Protein AF-A0A498SQW9-F1 (afdb_monomer)

Mean predicted aligned error: 16.33 Å

Nearest PDB structures (foldseek):
  7q9y-assembly1_A  TM=5.374E-01  e=5.708E+00  Clostridium perfringens CPE
  8iah-assembly1_3  TM=2.665E-01  e=1.011E+00  Sus scrofa
  8c27-assembly1_A  TM=4.710E-01  e=8.185E+00  Streptococcus agalactiae
  8y3r-assembly1_A  TM=3.416E-01  e=2.983E+00  African swine fever virus

Organism: Acanthocheilonema viteae (NCBI:txid6277)

Foldseek 3Di:
DDDDDDDDDDDDDDDDPPPPPPPPPKDKDKAKDDWDWDWDDDPNDIDIDIDIDIDIDID

Sequence (59 aa):
MSASITTVPSSSGSTEPSTSSQAKKTQVIFLQRPPKLIISRNGGETVQHFILTQQPIVN

Radius of gyration: 28.95 Å; Cα contacts (8 Å, |Δi|>4): 54; chains: 1; bounding box: 39×48×72 Å

pLDDT: mean 77.13, std 17.18, range [43.78, 95.38]

Solvent-accessible surface area (backbone atoms only — not comparable to full-atom values): 4273 Å² total; per-residue (Å²): 141,85,86,86,86,85,84,78,83,79,87,76,89,76,94,65,90,71,80,66,82,68,75,78,81,70,46,78,45,74,46,76,49,82,71,43,80,46,79,48,76,56,98,88,45,78,46,77,45,80,45,79,48,69,46,82,44,82,88

Secondary structure (DSSP, 8-state):
-------PPP-----------------EEEEEPPPEEEEEEETTEEEEEEE--EEEEE-

Structure (mmCIF, N/CA/C/O backbone):
data_AF-A0A498SQW9-F1
#
_entry.id   AF-A0A498SQW9-F1
#
loop_
_atom_site.group_PDB
_atom_site.id
_atom_site.type_symbol
_atom_site.label_atom_id
_atom_site.label_alt_id
_atom_site.label_comp_id
_atom_site.label_asym_id
_atom_site.label_entity_id
_atom_site.label_seq_id
_atom_site.pdbx_PDB_ins_code
_atom_site.Cartn_x
_atom_site.Cartn_y
_atom_site.Cartn_z
_atom_site.occupancy
_atom_site.B_iso_or_equiv
_atom_site.auth_seq_id
_atom_site.auth_comp_id
_atom_site.auth_asym_id
_atom_site.auth_atom_id
_atom_site.pdbx_PDB_model_num
ATOM 1 N N . MET A 1 1 ? -21.540 -34.023 49.866 1.00 44.94 1 MET A N 1
ATOM 2 C CA . MET A 1 1 ? -22.294 -32.915 50.491 1.00 44.94 1 MET A CA 1
ATOM 3 C C . MET A 1 1 ? -21.415 -32.293 51.565 1.00 44.94 1 MET A C 1
ATOM 5 O O . MET A 1 1 ? -21.125 -32.986 52.527 1.00 44.94 1 MET A O 1
ATOM 9 N N . SER A 1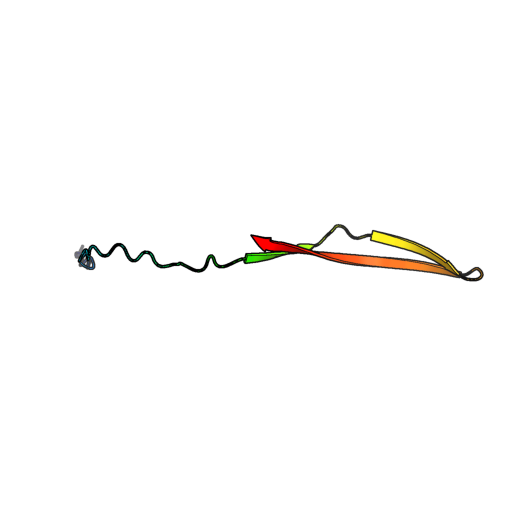 2 ? -20.942 -31.057 51.379 1.00 43.78 2 SER A N 1
ATOM 10 C CA . SER A 1 2 ? -20.564 -30.158 52.482 1.00 43.78 2 SER A CA 1
ATOM 11 C C . SER A 1 2 ? -20.409 -28.727 51.959 1.00 43.78 2 SER A C 1
ATOM 13 O O . SER A 1 2 ? -20.029 -28.536 50.805 1.00 43.78 2 SER A O 1
ATOM 15 N N . ALA A 1 3 ? -20.824 -27.763 52.776 1.00 50.06 3 ALA A N 1
ATOM 16 C CA . ALA A 1 3 ? -21.327 -26.451 52.383 1.00 50.06 3 ALA A CA 1
ATOM 17 C C . ALA A 1 3 ? -20.285 -25.313 52.335 1.00 50.06 3 ALA A C 1
ATOM 19 O O . ALA A 1 3 ? -19.176 -25.411 52.851 1.00 50.06 3 ALA A O 1
ATOM 20 N N . SER A 1 4 ? -20.743 -24.237 51.694 1.00 54.03 4 SER A N 1
ATOM 21 C CA . SER A 1 4 ? -20.188 -22.914 51.403 1.00 54.03 4 SER A CA 1
ATOM 22 C C . SER A 1 4 ? -19.501 -22.161 52.545 1.00 54.03 4 SER A C 1
ATOM 24 O O . SER A 1 4 ? -19.978 -22.201 53.673 1.00 54.03 4 SER A O 1
ATOM 26 N N . ILE A 1 5 ? -1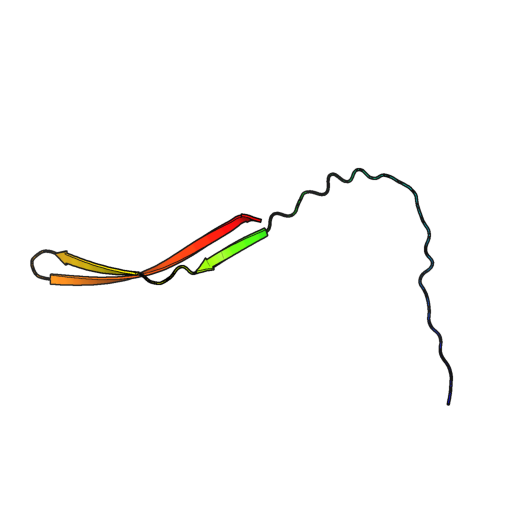8.551 -21.282 52.191 1.00 65.06 5 ILE A N 1
ATOM 27 C CA . ILE A 1 5 ? -18.489 -19.920 52.753 1.00 65.06 5 ILE A CA 1
ATOM 28 C C . ILE A 1 5 ? -18.241 -18.933 51.603 1.00 65.06 5 ILE A C 1
ATOM 30 O O . ILE A 1 5 ? -17.150 -18.853 51.045 1.00 65.06 5 ILE A O 1
ATOM 34 N N . THR A 1 6 ? -19.293 -18.200 51.239 1.00 59.62 6 THR A N 1
ATOM 35 C CA . THR A 1 6 ? -19.235 -17.027 50.362 1.00 59.62 6 THR A CA 1
ATOM 36 C C . THR A 1 6 ? -18.879 -15.826 51.225 1.00 59.62 6 THR A C 1
ATOM 38 O O . THR A 1 6 ? -19.695 -15.397 52.038 1.00 59.62 6 THR A O 1
ATOM 41 N N . THR A 1 7 ? -17.688 -15.263 51.053 1.00 61.50 7 THR A N 1
ATOM 42 C CA . THR A 1 7 ? -17.328 -14.001 51.706 1.00 61.50 7 THR A CA 1
ATOM 43 C C . THR A 1 7 ? -17.663 -12.857 50.756 1.00 61.50 7 THR A C 1
ATOM 45 O O . THR A 1 7 ? -16.956 -12.619 49.779 1.00 61.50 7 THR A O 1
ATOM 48 N N . VAL A 1 8 ? -18.777 -12.170 51.012 1.00 65.00 8 VAL A N 1
ATOM 49 C CA . VAL A 1 8 ? -19.105 -10.895 50.362 1.00 65.00 8 VAL A CA 1
ATOM 50 C C . VAL A 1 8 ? -18.258 -9.787 50.998 1.00 65.00 8 VAL A C 1
ATOM 52 O O . VAL A 1 8 ? -18.315 -9.622 52.217 1.00 65.00 8 VAL A O 1
ATOM 55 N N . PRO A 1 9 ? -17.462 -9.014 50.240 1.00 59.78 9 PRO A N 1
ATOM 56 C CA . PRO A 1 9 ? -16.867 -7.806 50.787 1.00 59.78 9 PRO A CA 1
ATOM 57 C C . PRO A 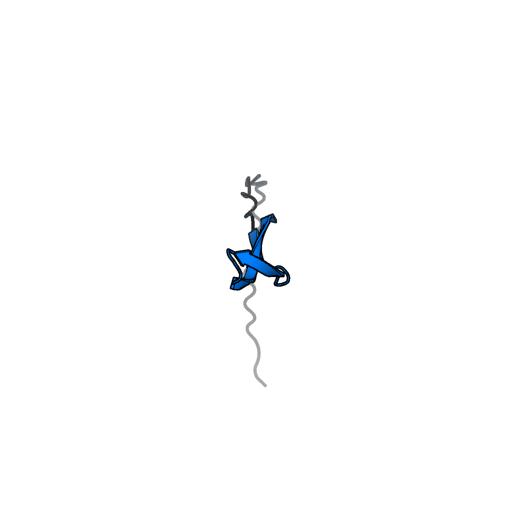1 9 ? -17.959 -6.742 50.941 1.00 59.78 9 PRO A C 1
ATOM 59 O O . PRO A 1 9 ? -18.650 -6.380 49.987 1.00 59.78 9 PRO A O 1
ATOM 62 N N . SER A 1 10 ? -18.130 -6.290 52.180 1.00 52.53 10 SER A N 1
ATOM 63 C CA . SER A 1 10 ? -19.094 -5.284 52.605 1.00 52.53 10 SER A CA 1
ATOM 64 C C . SER A 1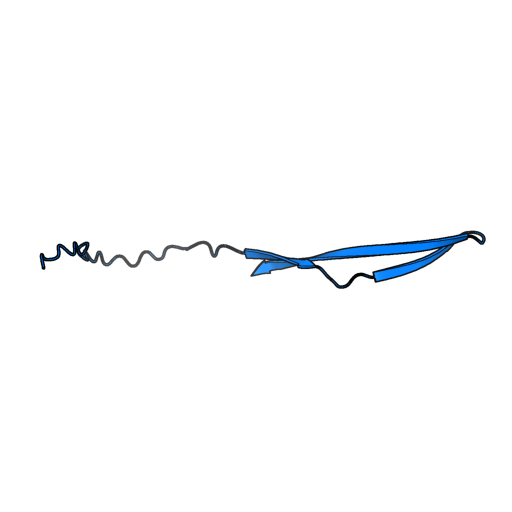 10 ? -18.969 -3.992 51.799 1.00 52.53 10 SER A C 1
ATOM 66 O O . SER A 1 10 ? -17.899 -3.393 51.702 1.00 52.53 10 SER A O 1
ATOM 68 N N . SER A 1 11 ? -20.102 -3.544 51.261 1.00 55.06 11 SER A N 1
ATOM 69 C CA . SER A 1 11 ? -20.283 -2.193 50.745 1.00 55.06 11 SER A CA 1
ATOM 70 C C . SER A 1 11 ? -20.194 -1.208 51.912 1.00 55.06 11 SER A C 1
ATOM 72 O O . SER A 1 11 ? -21.052 -1.210 52.791 1.00 55.06 11 SER A O 1
ATOM 74 N N . SER A 1 12 ? -19.152 -0.378 51.930 1.00 62.78 12 SER A N 1
ATOM 75 C CA . SER A 1 12 ? -19.126 0.839 52.738 1.00 62.78 12 SER A CA 1
ATOM 76 C C . SER A 1 12 ? -19.164 2.014 51.773 1.00 62.78 12 SER A C 1
ATOM 78 O O . SER A 1 12 ? -18.147 2.406 51.204 1.00 62.78 12 SER A O 1
ATOM 80 N N . GLY A 1 13 ? -20.373 2.516 51.524 1.00 53.75 13 GLY A N 1
ATOM 81 C CA . GLY A 1 13 ? -20.591 3.723 50.744 1.00 53.75 13 GLY A CA 1
ATOM 82 C C . GLY A 1 13 ? -19.993 4.929 51.462 1.00 53.75 13 GLY A C 1
ATOM 83 O O . GLY A 1 13 ? -20.460 5.302 52.533 1.00 53.75 13 GLY A O 1
ATOM 84 N N . SER A 1 14 ? -18.976 5.538 50.856 1.00 51.94 14 SER A N 1
ATOM 85 C CA . SER A 1 14 ? -18.575 6.91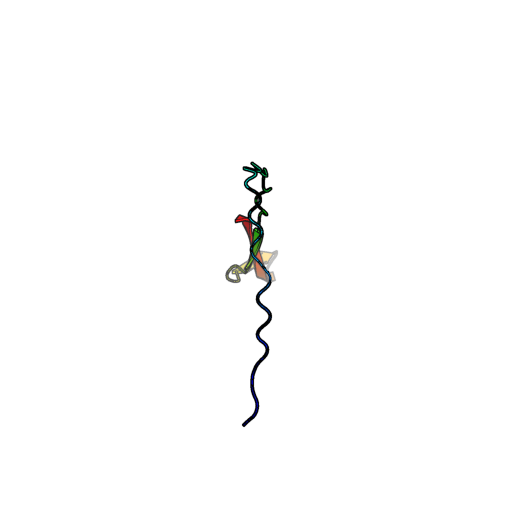0 51.156 1.00 51.94 14 SER A CA 1
ATOM 86 C C . SER A 1 14 ? -19.089 7.787 50.022 1.00 51.94 14 SER A C 1
ATOM 88 O O . SER A 1 14 ? -18.638 7.681 48.881 1.00 51.94 14 SER A O 1
ATOM 90 N N . THR A 1 15 ? -20.101 8.597 50.316 1.00 58.41 15 THR A N 1
ATOM 91 C CA . THR A 1 15 ? -20.579 9.660 49.434 1.00 58.41 15 THR A CA 1
ATOM 92 C C . THR A 1 15 ? -19.562 10.788 49.427 1.00 58.41 15 THR A C 1
ATOM 94 O O . THR A 1 15 ? -19.601 11.678 50.271 1.00 58.41 15 THR A O 1
ATOM 97 N N . GLU A 1 16 ? -18.685 10.767 48.437 1.00 58.03 16 GLU A N 1
ATOM 98 C CA . GLU A 1 16 ? -17.925 11.937 48.027 1.00 58.03 16 GLU A CA 1
ATOM 99 C C . GLU A 1 16 ? -18.191 12.107 46.529 1.00 58.03 16 GLU A C 1
ATOM 101 O O . GLU A 1 16 ? -17.867 11.199 45.757 1.00 58.03 16 GLU A O 1
ATOM 106 N N . PRO A 1 17 ? -18.800 13.211 46.050 1.00 53.47 17 PRO A N 1
ATOM 107 C CA . PRO A 1 17 ? -18.678 13.556 44.649 1.00 53.47 17 PRO A CA 1
ATOM 108 C C . PRO A 1 17 ? -17.240 14.028 44.461 1.00 53.47 17 PRO A C 1
ATOM 110 O O . PRO A 1 17 ? -16.959 15.222 44.388 1.00 53.47 17 PRO A O 1
ATOM 113 N N . SER A 1 18 ? -16.304 13.078 44.392 1.00 52.16 18 SER A N 1
ATOM 114 C CA . SER A 1 18 ? -15.032 13.362 43.766 1.00 52.16 18 SER A CA 1
ATOM 115 C C . SER A 1 18 ? -15.392 13.669 42.318 1.00 52.16 18 SER A C 1
ATOM 117 O O . SER A 1 18 ? -15.632 12.763 41.513 1.00 52.16 18 SER A O 1
ATOM 119 N N . THR A 1 19 ? -15.458 14.946 41.956 1.00 63.75 19 THR A N 1
ATOM 120 C CA . THR A 1 19 ? -15.231 15.352 40.575 1.00 63.75 19 THR A CA 1
ATOM 121 C C . THR A 1 19 ? -13.767 15.042 40.297 1.00 63.75 19 THR A C 1
ATOM 123 O O . THR A 1 19 ? -12.924 15.934 40.225 1.00 63.75 19 T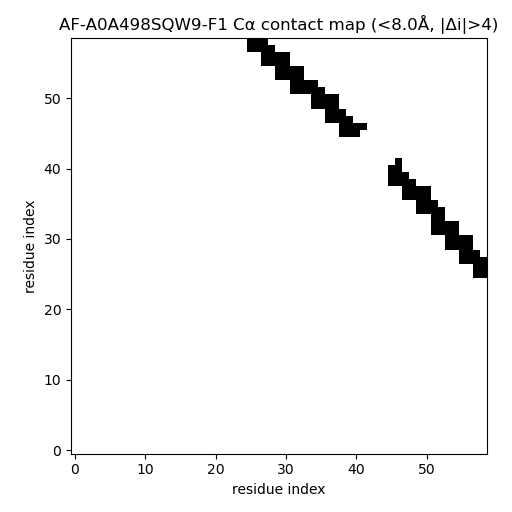HR A O 1
ATOM 126 N N . SER A 1 20 ? -13.436 13.749 40.229 1.00 55.66 20 SER A N 1
ATOM 127 C CA . SER A 1 20 ? -12.175 13.316 39.683 1.00 55.66 20 SER A CA 1
ATOM 128 C C . SER A 1 20 ? -12.237 13.823 38.255 1.00 55.66 20 SER A C 1
ATOM 130 O O . SER A 1 20 ? -13.074 13.383 37.461 1.00 55.66 20 SER A O 1
ATOM 132 N N . SER A 1 21 ? -11.408 14.806 37.945 1.00 62.91 21 SER A N 1
ATOM 133 C CA . SER A 1 21 ? -10.976 15.098 36.592 1.00 62.91 21 SER A CA 1
ATOM 134 C C . SER A 1 21 ? -10.241 13.850 36.108 1.00 62.91 21 SER A C 1
ATOM 136 O O . SER A 1 21 ? -9.016 13.793 36.067 1.00 62.91 21 SER A O 1
ATOM 138 N N . GLN A 1 22 ? -11.002 12.787 35.836 1.00 63.12 22 GLN A N 1
ATOM 139 C CA . GLN A 1 22 ? -10.485 11.543 35.316 1.00 63.12 22 GLN A CA 1
ATOM 140 C C . GLN A 1 22 ? -9.938 11.913 33.948 1.00 63.12 22 GLN A C 1
ATOM 142 O O . GLN A 1 22 ? -10.700 12.170 33.015 1.00 63.12 22 GLN A O 1
ATOM 147 N N . ALA A 1 23 ? -8.614 12.045 33.861 1.00 66.62 23 ALA A N 1
ATOM 148 C CA . ALA A 1 23 ? -7.941 12.261 32.599 1.00 66.62 23 ALA A CA 1
ATOM 149 C C . ALA A 1 23 ? -8.433 11.156 31.663 1.00 66.62 23 ALA A C 1
ATOM 151 O O . ALA A 1 23 ? -8.194 9.971 31.919 1.00 66.62 23 ALA A O 1
ATOM 152 N N . LYS A 1 24 ? -9.207 11.534 30.638 1.00 73.38 24 LYS A N 1
ATOM 153 C CA . LYS A 1 24 ? -9.663 10.588 29.627 1.00 73.38 24 LYS A CA 1
ATOM 154 C C . LYS A 1 24 ? -8.402 9.984 29.030 1.00 73.38 24 LYS A C 1
ATOM 156 O O . LYS A 1 24 ? -7.613 10.690 28.408 1.00 73.38 24 LYS A O 1
ATOM 161 N N . LYS A 1 25 ? -8.167 8.699 29.301 1.00 80.56 25 LYS A N 1
ATOM 162 C CA . LYS A 1 25 ? -7.058 7.972 28.694 1.00 80.56 25 LYS A CA 1
ATOM 163 C C . LYS A 1 25 ? -7.352 7.893 27.209 1.00 80.56 25 LYS A C 1
ATOM 165 O O . LYS A 1 25 ? -8.273 7.196 26.802 1.00 80.56 25 LYS A O 1
ATOM 170 N N . THR A 1 26 ? -6.585 8.643 26.438 1.00 81.25 26 THR A N 1
ATOM 171 C CA . THR A 1 26 ? -6.648 8.615 24.988 1.00 81.25 26 THR A CA 1
ATOM 172 C C . THR A 1 26 ? -6.016 7.324 24.491 1.00 81.25 26 THR A C 1
ATOM 174 O O . THR A 1 26 ? -4.868 7.020 24.829 1.00 81.25 26 THR A O 1
ATOM 177 N N . GLN A 1 27 ? -6.759 6.556 23.703 1.00 85.56 27 GLN A N 1
ATOM 178 C CA . GLN A 1 27 ? -6.249 5.332 23.099 1.00 85.56 27 GLN A CA 1
ATOM 179 C C . GLN A 1 27 ? -5.773 5.632 21.678 1.00 85.56 27 GLN A C 1
ATOM 181 O O . GLN A 1 27 ? -6.488 6.248 20.894 1.00 85.56 27 GLN A O 1
ATOM 186 N N . VAL A 1 28 ? -4.570 5.168 21.333 1.00 88.62 28 VAL A N 1
ATOM 187 C CA . VAL A 1 28 ? -4.045 5.255 19.965 1.00 88.62 28 VAL A CA 1
ATOM 188 C C . VAL A 1 28 ? -4.026 3.862 19.350 1.00 88.62 28 VAL A C 1
ATOM 190 O O . VAL A 1 28 ? -3.431 2.938 19.904 1.00 88.62 28 VAL A O 1
ATOM 193 N N . ILE A 1 29 ? -4.683 3.710 18.206 1.00 90.50 29 ILE A N 1
ATOM 194 C CA . ILE A 1 29 ? -4.753 2.472 17.425 1.00 90.50 29 ILE A CA 1
ATOM 195 C C . ILE A 1 29 ? -4.055 2.725 16.092 1.00 90.50 29 ILE A C 1
ATOM 197 O O . ILE A 1 29 ? -4.297 3.745 15.456 1.00 90.50 29 ILE A O 1
ATOM 201 N N . PHE A 1 30 ? -3.211 1.803 15.638 1.00 88.38 30 PHE A N 1
ATOM 202 C CA . PHE A 1 30 ? -2.589 1.887 14.317 1.00 88.38 30 PHE A CA 1
ATOM 203 C C . PHE A 1 30 ? -3.307 0.939 13.366 1.00 88.38 30 PHE A C 1
ATOM 205 O O . PHE A 1 30 ? -3.235 -0.279 13.522 1.00 88.38 30 PHE A O 1
ATOM 212 N N . LEU A 1 31 ? -4.012 1.494 12.380 1.00 90.94 31 LEU A N 1
ATOM 213 C CA . LEU A 1 31 ? -4.617 0.691 11.325 1.00 90.94 31 LEU A CA 1
ATOM 214 C C . LEU A 1 31 ? -3.642 0.543 10.166 1.00 90.94 31 LEU A C 1
ATOM 216 O O . LEU A 1 31 ? -3.165 1.536 9.608 1.00 90.94 31 LEU A O 1
ATOM 220 N N . GLN A 1 32 ? -3.379 -0.698 9.767 1.00 91.44 32 GLN A N 1
ATOM 221 C CA . GLN A 1 32 ? -2.670 -0.970 8.528 1.00 91.44 32 GLN A CA 1
ATOM 222 C C . GLN A 1 32 ? -3.565 -0.601 7.343 1.00 91.44 32 GLN A C 1
ATOM 224 O O . GLN A 1 32 ? -4.691 -1.082 7.212 1.00 91.44 32 GLN A O 1
ATOM 229 N N . ARG A 1 33 ? -3.057 0.260 6.463 1.00 90.38 33 ARG A N 1
ATOM 230 C CA . ARG A 1 33 ? -3.725 0.593 5.207 1.00 90.38 33 ARG A CA 1
ATOM 231 C C . ARG A 1 33 ? -3.486 -0.493 4.158 1.00 90.38 33 ARG A C 1
ATOM 233 O O . ARG A 1 33 ? -2.466 -1.187 4.221 1.00 90.38 33 ARG A O 1
ATOM 240 N N . PRO A 1 34 ? -4.368 -0.592 3.147 1.00 94.38 34 PRO A N 1
ATOM 241 C CA . PRO A 1 34 ? -4.118 -1.441 1.995 1.00 94.38 34 PRO A CA 1
ATOM 242 C C . PRO A 1 34 ? -2.763 -1.112 1.346 1.00 94.38 34 PRO A C 1
ATOM 244 O O . PRO A 1 34 ? -2.425 0.074 1.216 1.00 94.38 34 PRO A O 1
ATOM 247 N N . PRO A 1 35 ? -1.985 -2.134 0.949 1.00 94.12 35 PRO A N 1
ATOM 248 C CA . PRO A 1 35 ? -0.715 -1.932 0.268 1.00 94.12 35 PRO A CA 1
ATOM 249 C C . PRO A 1 35 ? -0.905 -1.171 -1.044 1.00 94.12 35 PRO A C 1
ATOM 251 O O . PRO A 1 35 ? -1.937 -1.292 -1.708 1.00 94.12 35 PRO A O 1
ATOM 254 N N . LYS A 1 36 ? 0.118 -0.415 -1.446 1.00 94.56 36 LYS A N 1
ATOM 255 C CA . LYS A 1 36 ? 0.147 0.279 -2.739 1.00 94.56 36 LYS A CA 1
ATOM 256 C C . LYS A 1 36 ? 1.388 -0.111 -3.528 1.00 94.56 36 LYS A C 1
ATOM 258 O O . LYS A 1 36 ? 2.493 -0.058 -2.996 1.00 94.56 36 LYS A O 1
ATOM 263 N N . LEU A 1 37 ? 1.196 -0.452 -4.799 1.00 94.94 37 LEU A N 1
ATOM 264 C CA . LEU A 1 37 ? 2.276 -0.624 -5.763 1.00 94.94 37 LEU A CA 1
ATOM 265 C C . LEU A 1 37 ? 2.466 0.690 -6.527 1.00 94.94 37 LEU A C 1
ATOM 267 O O . LEU A 1 37 ? 1.510 1.217 -7.095 1.00 94.94 37 LEU A O 1
ATOM 271 N N . ILE A 1 38 ? 3.687 1.215 -6.539 1.00 94.88 38 ILE A N 1
ATOM 272 C CA . ILE A 1 38 ? 4.077 2.367 -7.355 1.00 94.88 38 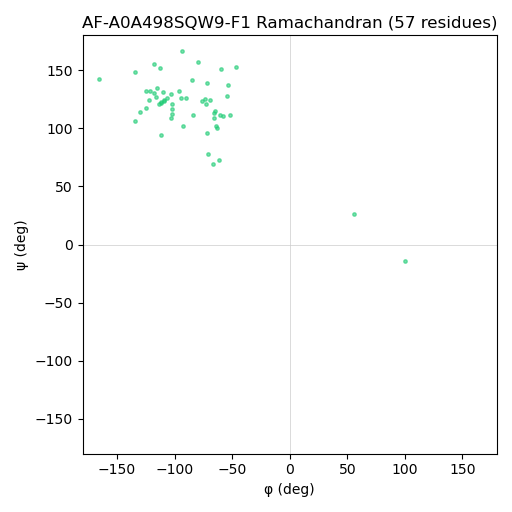ILE A CA 1
ATOM 273 C C . ILE A 1 38 ? 5.130 1.898 -8.347 1.00 94.88 38 ILE A C 1
ATOM 275 O O . ILE A 1 38 ? 6.138 1.321 -7.952 1.00 94.88 38 ILE A O 1
ATOM 279 N N . ILE A 1 39 ? 4.906 2.164 -9.628 1.00 95.25 39 ILE A N 1
ATOM 280 C CA . ILE A 1 39 ? 5.846 1.832 -10.697 1.00 95.25 39 ILE A CA 1
ATOM 281 C C . ILE A 1 39 ? 6.399 3.145 -11.242 1.00 95.25 39 ILE A C 1
ATOM 283 O O . ILE A 1 39 ? 5.631 4.001 -11.683 1.00 95.25 39 ILE A O 1
ATOM 287 N N . SER A 1 40 ? 7.716 3.315 -11.194 1.00 93.31 40 SER A N 1
ATOM 288 C CA . SER A 1 40 ? 8.418 4.479 -11.732 1.00 93.31 40 SER A CA 1
ATOM 289 C C . SER A 1 40 ? 9.376 4.051 -12.845 1.00 93.31 40 SER A C 1
ATOM 291 O O . SER A 1 40 ? 9.796 2.894 -12.923 1.00 93.31 40 SER A O 1
ATOM 293 N N . ARG A 1 41 ? 9.696 4.981 -13.749 1.00 93.56 41 ARG A N 1
ATOM 294 C CA . ARG A 1 41 ? 10.726 4.785 -14.771 1.00 93.56 41 ARG A CA 1
ATOM 295 C C . ARG A 1 41 ? 11.835 5.804 -14.579 1.00 93.56 41 ARG A C 1
ATOM 297 O O . ARG A 1 41 ? 11.549 6.995 -14.492 1.00 93.56 41 ARG A O 1
ATOM 304 N N . ASN A 1 42 ? 13.076 5.335 -14.557 1.00 88.88 42 ASN A N 1
ATOM 305 C CA . ASN A 1 42 ? 14.259 6.184 -14.489 1.00 88.88 42 ASN A CA 1
ATOM 306 C C . ASN A 1 42 ? 15.248 5.754 -15.574 1.00 88.88 42 ASN A C 1
ATOM 308 O O . ASN A 1 42 ? 15.731 4.629 -15.551 1.00 88.88 42 ASN A O 1
ATOM 312 N N . GLY A 1 43 ? 15.501 6.619 -16.560 1.00 82.56 43 GLY A N 1
ATOM 313 C CA . GLY A 1 43 ? 16.532 6.376 -17.577 1.00 82.56 43 GLY A CA 1
ATOM 314 C C . GLY A 1 43 ? 16.407 5.063 -18.368 1.00 82.56 43 GLY A C 1
ATOM 315 O O . GLY A 1 43 ? 17.414 4.551 -18.833 1.00 82.56 43 GLY A O 1
ATOM 316 N N . GLY A 1 44 ? 15.199 4.506 -18.515 1.00 89.06 44 GLY A N 1
ATOM 317 C CA . GLY A 1 44 ? 14.959 3.221 -19.195 1.00 89.06 44 GLY A CA 1
ATOM 318 C C . GLY A 1 44 ? 14.777 2.026 -18.253 1.00 89.06 44 GLY A C 1
ATOM 319 O O . GLY A 1 44 ? 14.221 1.009 -18.664 1.00 89.06 44 GLY A O 1
ATOM 320 N N . GLU A 1 45 ? 15.130 2.165 -16.978 1.00 92.25 45 GLU A N 1
ATOM 321 C CA . GLU A 1 45 ? 14.866 1.160 -15.952 1.00 92.25 45 GLU A CA 1
ATOM 322 C C . GLU A 1 45 ? 13.458 1.332 -15.379 1.00 92.25 45 GLU A C 1
ATOM 324 O O . GLU A 1 45 ? 12.973 2.451 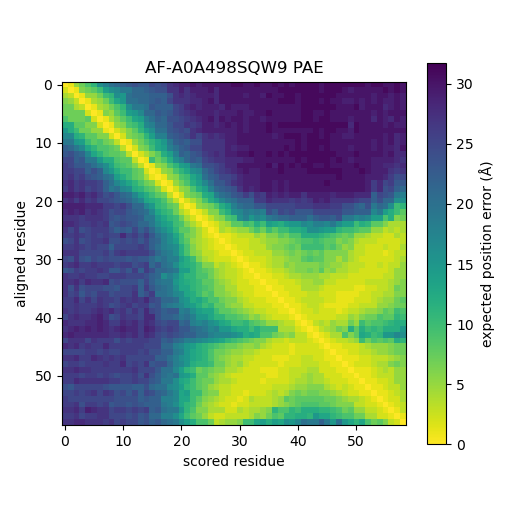-15.187 1.00 92.25 45 GLU A O 1
ATOM 329 N N . THR A 1 46 ? 12.782 0.214 -15.108 1.00 94.75 46 THR A N 1
ATOM 330 C CA . THR A 1 46 ? 11.493 0.205 -14.406 1.00 94.75 46 THR A CA 1
ATOM 331 C C . THR A 1 46 ? 11.722 -0.211 -12.963 1.00 94.75 46 THR A C 1
ATOM 333 O O . THR A 1 46 ? 12.201 -1.314 -12.706 1.00 94.75 46 THR A O 1
ATOM 336 N N . VAL A 1 47 ? 11.342 0.653 -12.026 1.00 95.25 47 VAL A N 1
ATOM 337 C CA . VAL A 1 47 ? 11.448 0.398 -10.588 1.00 95.25 47 VAL A CA 1
ATOM 338 C C . VAL A 1 47 ? 10.046 0.212 -10.019 1.00 95.25 47 VAL A C 1
ATOM 340 O O . VAL A 1 47 ? 9.138 0.997 -10.288 1.00 95.25 47 VAL A O 1
ATOM 343 N N . GLN A 1 48 ? 9.858 -0.848 -9.236 1.00 95.19 48 GLN A N 1
ATOM 344 C CA . GLN A 1 48 ? 8.596 -1.150 -8.564 1.00 95.19 48 GLN A CA 1
ATOM 345 C C . GLN A 1 48 ? 8.771 -0.984 -7.054 1.00 95.19 48 GLN A C 1
ATOM 347 O O . GLN A 1 48 ? 9.609 -1.642 -6.443 1.00 95.19 48 GLN A O 1
ATOM 352 N N . HIS A 1 49 ? 7.965 -0.121 -6.445 1.00 94.69 49 HIS A N 1
ATOM 353 C CA . HIS A 1 49 ? 7.933 0.109 -5.005 1.00 94.69 49 HIS A CA 1
ATOM 354 C C . HIS A 1 49 ? 6.643 -0.467 -4.426 1.00 94.69 49 HIS A C 1
ATOM 356 O O . HIS A 1 49 ? 5.547 -0.072 -4.826 1.00 94.69 49 HIS A O 1
ATOM 362 N N . PHE A 1 50 ? 6.761 -1.367 -3.452 1.00 95.38 50 PHE A N 1
ATOM 363 C CA . PHE A 1 50 ? 5.626 -1.882 -2.691 1.00 95.38 50 PHE A CA 1
ATOM 364 C C . PHE A 1 50 ? 5.578 -1.202 -1.322 1.00 95.38 50 PHE A C 1
ATOM 366 O O . PHE A 1 50 ? 6.516 -1.317 -0.534 1.00 95.38 50 PHE A O 1
ATOM 373 N N . ILE A 1 51 ? 4.508 -0.456 -1.050 1.00 95.25 51 ILE A N 1
ATOM 374 C CA . ILE A 1 51 ? 4.419 0.431 0.111 1.00 95.25 51 ILE A CA 1
ATOM 375 C C . ILE A 1 51 ? 3.356 -0.075 1.084 1.00 95.25 51 ILE A C 1
ATOM 377 O O . ILE A 1 51 ? 2.169 -0.146 0.754 1.00 95.25 51 ILE A O 1
ATOM 381 N N . LEU A 1 52 ? 3.796 -0.348 2.313 1.00 94.81 52 LEU A N 1
ATOM 382 C CA . LEU A 1 52 ? 2.957 -0.633 3.472 1.00 94.81 52 LEU A CA 1
ATOM 383 C C . LEU A 1 52 ? 2.915 0.605 4.363 1.00 94.81 52 LEU A C 1
ATOM 385 O O . LEU A 1 52 ? 3.950 1.176 4.694 1.00 94.81 52 LEU A O 1
ATOM 389 N N . THR A 1 53 ? 1.719 1.039 4.749 1.00 92.06 53 THR A N 1
ATOM 390 C CA . THR A 1 53 ? 1.566 2.216 5.610 1.00 92.06 53 THR A CA 1
ATOM 391 C C . THR A 1 53 ? 0.579 1.941 6.726 1.00 92.06 53 THR A C 1
ATOM 393 O O . THR A 1 53 ? -0.377 1.191 6.547 1.00 92.06 53 THR A O 1
ATOM 396 N N . GLN A 1 54 ? 0.796 2.579 7.871 1.00 91.75 54 GLN A N 1
ATOM 397 C CA . GLN A 1 54 ? -0.147 2.581 8.984 1.00 91.75 54 GLN A CA 1
ATOM 398 C C . GLN A 1 54 ? -0.700 3.997 9.172 1.00 91.75 54 GLN A C 1
ATOM 400 O O . GLN A 1 54 ? -0.047 4.976 8.797 1.00 91.75 54 GLN A O 1
ATOM 405 N N . GLN A 1 55 ? -1.919 4.113 9.689 1.00 88.75 55 GLN A N 1
ATOM 406 C CA . GLN A 1 55 ? -2.516 5.382 10.100 1.00 88.75 55 GLN A CA 1
ATOM 407 C C . GLN A 1 55 ? -2.902 5.304 11.577 1.00 88.75 55 GLN A C 1
ATOM 409 O O . GLN A 1 55 ? -3.632 4.381 11.948 1.00 88.75 55 GLN A O 1
ATOM 414 N N . PRO A 1 56 ? -2.415 6.234 12.417 1.00 89.81 56 PRO A N 1
ATOM 415 C CA . PRO A 1 56 ? -2.868 6.318 13.792 1.00 89.81 56 PRO A CA 1
ATOM 416 C C . PRO A 1 56 ? -4.299 6.857 13.833 1.00 89.81 56 PRO A C 1
ATOM 418 O O . PRO A 1 56 ? -4.646 7.802 13.124 1.00 89.81 56 PRO A O 1
ATOM 421 N N . ILE A 1 57 ? -5.108 6.265 14.698 1.00 89.62 57 ILE A N 1
ATOM 422 C CA . ILE A 1 57 ? -6.437 6.727 15.072 1.00 89.62 57 ILE A CA 1
ATOM 423 C C . ILE A 1 57 ? -6.423 6.954 16.573 1.00 89.62 57 ILE A C 1
ATOM 425 O O . ILE A 1 57 ? -5.943 6.114 17.332 1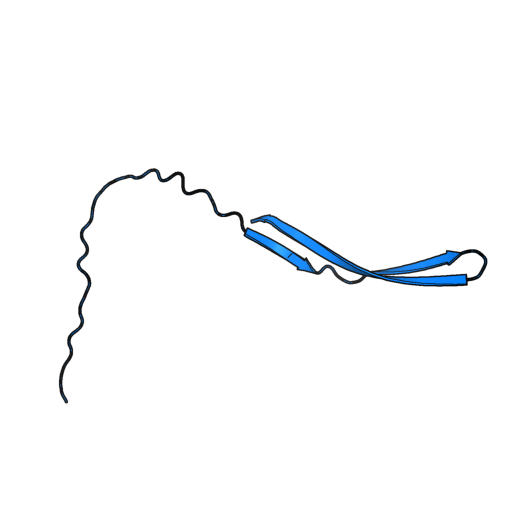.00 89.62 57 ILE A O 1
ATOM 429 N N . VAL A 1 58 ? -6.935 8.107 16.974 1.00 83.75 58 VAL A N 1
ATOM 430 C CA . VAL A 1 58 ? -7.021 8.543 18.362 1.00 83.75 58 VAL A CA 1
ATOM 431 C C . VAL A 1 58 ? -8.486 8.443 18.786 1.00 83.75 58 VAL A C 1
ATOM 433 O O . VAL A 1 58 ? -9.344 8.982 18.087 1.00 83.75 58 VAL A O 1
ATOM 436 N N . ASN A 1 59 ? -8.763 7.737 19.884 1.00 66.88 59 ASN A N 1
ATOM 437 C CA . ASN A 1 59 ? -10.088 7.603 20.504 1.00 66.88 59 ASN A CA 1
ATOM 438 C C . ASN A 1 59 ? -10.074 8.195 21.918 1.00 66.88 59 ASN A C 1
ATOM 440 O O . ASN A 1 59 ? -9.088 7.927 22.651 1.00 66.88 59 ASN A O 1
#